Protein AF-A0A7S2REN9-F1 (afdb_monomer_lite)

Foldseek 3Di:
DDQLVVVVCCLVPPQQLLAAPVQSVVLSVLLSVCCVPPLVVLVVCCVPPFDFPDDDDSNQLSVQLSVQLSVVCVPDPLSVVRSVVNVCVVPPPDDDDDDDDDDDDDDPDDPDPPSVVVNVVSLVSNLVSSCCSRVVRTDPVCVVVSVVSSVVSND

Organism: NCBI:txid96639

Sequence (155 aa):
LGWIPYIETWSASVMKPLLPASIGEKVLARVMTLVNKVLTSGIAFLRQECEEPIPTCDIQIASSFCSIFQALFTSSPYLSSIRKKVVSDASGSSNGGTEQNDKNSEPLVDDGIDEERVLALADKLFVFSCIWSIGAGIDASYREAFDEWARREFD

Structure (mmCIF, N/CA/C/O backbone):
data_AF-A0A7S2REN9-F1
#
_entry.id   AF-A0A7S2REN9-F1
#
loop_
_atom_site.group_PDB
_atom_site.id
_atom_site.type_symbol
_atom_site.label_atom_id
_atom_site.label_alt_id
_atom_site.label_comp_id
_atom_site.label_asym_id
_atom_site.label_entity_id
_atom_site.label_seq_id
_atom_site.pdbx_PDB_ins_code
_atom_site.Cartn_x
_atom_site.Cartn_y
_atom_site.Cartn_z
_atom_site.occupancy
_atom_site.B_iso_or_equiv
_atom_site.auth_seq_id
_atom_site.auth_comp_id
_atom_site.auth_asym_id
_atom_site.auth_atom_id
_atom_site.pdbx_PDB_model_num
ATOM 1 N N . LEU A 1 1 ? 6.380 15.905 11.154 1.00 62.22 1 LEU A N 1
ATOM 2 C CA . LEU A 1 1 ? 6.664 15.474 9.766 1.00 62.22 1 LEU A CA 1
ATOM 3 C C . LEU A 1 1 ? 5.439 14.736 9.239 1.00 62.22 1 LEU A C 1
ATOM 5 O O . LEU A 1 1 ? 4.816 14.039 10.029 1.00 62.22 1 LEU A O 1
ATOM 9 N N . GLY A 1 2 ? 5.071 14.924 7.969 1.00 88.19 2 GLY A N 1
ATOM 10 C CA . GLY A 1 2 ? 3.939 14.219 7.353 1.00 88.19 2 GLY A CA 1
ATOM 11 C C . GLY A 1 2 ? 4.317 12.811 6.889 1.00 88.19 2 GLY A C 1
ATOM 12 O O . GLY A 1 2 ? 5.481 12.555 6.581 1.00 88.19 2 GLY A O 1
ATOM 13 N N . TRP A 1 3 ? 3.339 11.910 6.821 1.00 95.50 3 TRP A N 1
ATOM 14 C CA . TRP A 1 3 ? 3.543 10.524 6.391 1.00 95.50 3 TRP A CA 1
ATOM 15 C C . TRP A 1 3 ? 3.625 10.365 4.863 1.00 95.50 3 TRP A C 1
ATOM 17 O O . TRP A 1 3 ? 4.333 9.481 4.390 1.00 95.50 3 TRP A O 1
ATOM 27 N N . ILE A 1 4 ? 3.009 11.261 4.082 1.00 95.38 4 ILE A N 1
ATOM 28 C CA . ILE A 1 4 ? 3.128 11.250 2.612 1.00 95.38 4 ILE A CA 1
ATOM 29 C C . ILE A 1 4 ? 4.580 11.481 2.145 1.00 95.38 4 ILE A C 1
ATOM 31 O O . ILE A 1 4 ? 5.085 10.620 1.426 1.00 95.38 4 ILE A O 1
ATOM 35 N N . PRO A 1 5 ? 5.312 12.523 2.602 1.00 96.56 5 PRO A N 1
ATOM 36 C CA . PRO A 1 5 ? 6.722 12.709 2.231 1.00 96.56 5 PRO A CA 1
ATOM 37 C C . PRO A 1 5 ? 7.627 11.514 2.562 1.00 96.56 5 PRO A C 1
ATOM 39 O O . PRO A 1 5 ? 8.620 11.255 1.876 1.00 96.56 5 PRO A O 1
ATOM 42 N N . TYR A 1 6 ? 7.288 10.762 3.614 1.00 96.88 6 TYR A N 1
ATOM 43 C CA . TYR A 1 6 ? 7.981 9.522 3.949 1.00 96.88 6 TYR A CA 1
ATOM 44 C C . TYR A 1 6 ? 7.759 8.445 2.877 1.00 96.88 6 TYR A C 1
ATOM 46 O O . TYR A 1 6 ? 8.731 7.856 2.403 1.00 96.88 6 TYR A O 1
ATOM 54 N N . ILE A 1 7 ? 6.513 8.228 2.442 1.00 97.94 7 ILE A N 1
ATOM 55 C CA . ILE A 1 7 ? 6.197 7.264 1.377 1.00 97.94 7 ILE A CA 1
ATOM 56 C C . ILE A 1 7 ? 6.804 7.704 0.039 1.00 97.94 7 ILE A C 1
ATOM 58 O O . ILE A 1 7 ? 7.337 6.866 -0.682 1.00 97.94 7 ILE A O 1
ATOM 62 N N . GLU A 1 8 ? 6.795 8.998 -0.285 1.00 96.81 8 GLU A N 1
ATOM 63 C CA . GLU A 1 8 ? 7.450 9.525 -1.492 1.00 96.81 8 GLU A CA 1
ATOM 64 C C . GLU A 1 8 ? 8.947 9.201 -1.501 1.00 96.81 8 GLU A C 1
ATOM 66 O O . GLU A 1 8 ? 9.482 8.690 -2.488 1.00 96.81 8 GLU A O 1
ATOM 71 N N . THR A 1 9 ? 9.613 9.425 -0.365 1.00 97.19 9 THR A N 1
ATOM 72 C CA . THR A 1 9 ? 11.030 9.096 -0.198 1.00 97.19 9 THR A CA 1
ATOM 73 C C . THR A 1 9 ? 11.262 7.591 -0.322 1.00 97.19 9 THR A C 1
ATOM 75 O O . THR A 1 9 ? 12.169 7.172 -1.040 1.00 97.19 9 THR A O 1
ATOM 78 N N . TRP A 1 10 ? 10.442 6.761 0.327 1.00 97.75 10 TRP A N 1
ATOM 79 C CA . TRP A 1 10 ? 10.513 5.299 0.223 1.00 97.75 10 TRP A CA 1
ATOM 80 C C . TRP A 1 10 ? 10.302 4.811 -1.219 1.00 97.75 10 TRP A C 1
ATOM 82 O O . TRP A 1 10 ? 11.083 4.009 -1.729 1.00 97.75 10 TRP A O 1
ATOM 92 N N . SER A 1 11 ? 9.309 5.351 -1.920 1.00 96.94 11 SER A N 1
ATOM 93 C CA . SER A 1 11 ? 9.016 5.030 -3.316 1.00 96.94 11 SER A CA 1
ATOM 94 C C . SER A 1 11 ? 10.221 5.328 -4.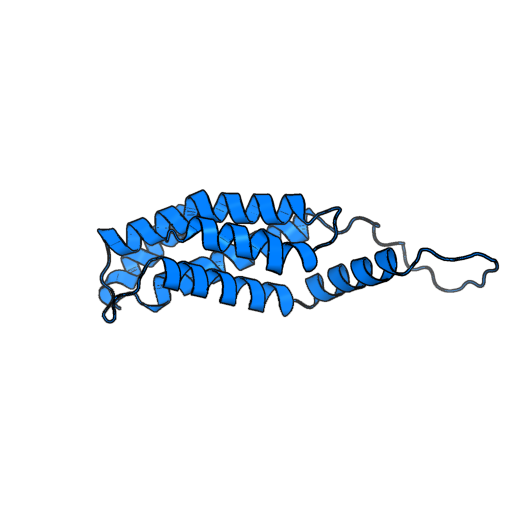217 1.00 96.94 11 SER A C 1
ATOM 96 O O . SER A 1 11 ? 10.672 4.467 -4.978 1.00 96.94 11 SER A O 1
ATOM 98 N N . ALA A 1 12 ? 10.817 6.515 -4.064 1.00 95.38 12 ALA A N 1
ATOM 99 C CA . ALA A 1 12 ? 11.947 6.957 -4.874 1.00 95.38 12 ALA A CA 1
ATOM 100 C C . ALA A 1 12 ? 13.271 6.246 -4.542 1.00 95.38 12 ALA A C 1
ATOM 102 O O . ALA A 1 12 ? 14.051 5.966 -5.452 1.00 95.38 12 ALA A O 1
ATOM 103 N N . SER A 1 13 ? 13.544 5.974 -3.263 1.00 95.44 13 SER A N 1
ATOM 104 C CA . SER A 1 13 ? 14.846 5.463 -2.801 1.00 95.44 13 SER A CA 1
ATOM 105 C C . SER A 1 13 ? 14.896 3.949 -2.607 1.00 95.44 13 SER A C 1
ATOM 107 O O . SER A 1 13 ? 15.970 3.364 -2.725 1.00 95.44 13 SER A O 1
ATOM 109 N N . VAL A 1 14 ? 13.757 3.306 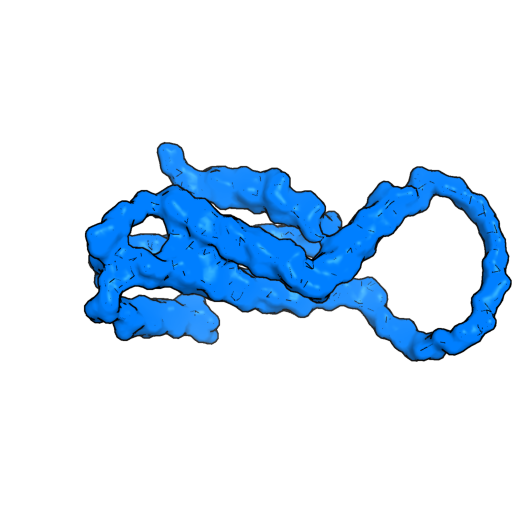-2.338 1.00 95.12 14 VAL A N 1
ATOM 110 C CA . VAL A 1 14 ? 13.683 1.873 -2.026 1.00 95.12 14 VAL A CA 1
ATOM 111 C C . VAL A 1 14 ? 12.997 1.097 -3.135 1.00 95.12 14 VAL A C 1
ATOM 113 O O . VAL A 1 14 ? 13.539 0.097 -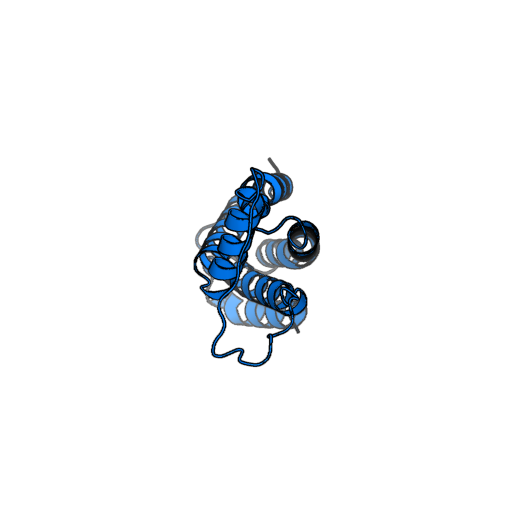3.593 1.00 95.12 14 VAL A O 1
ATOM 116 N N . MET A 1 15 ? 11.833 1.549 -3.602 1.00 94.38 15 MET A N 1
ATOM 117 C CA . MET A 1 15 ? 11.061 0.788 -4.589 1.00 94.38 15 MET A CA 1
ATOM 118 C C . MET A 1 15 ? 11.556 0.989 -6.021 1.00 94.38 15 MET A C 1
ATOM 120 O O . MET A 1 15 ? 11.676 0.013 -6.762 1.00 94.38 15 MET A O 1
ATOM 124 N N . LYS A 1 16 ? 11.894 2.224 -6.415 1.00 92.38 16 LYS A N 1
ATOM 125 C CA . LYS A 1 16 ? 12.394 2.533 -7.767 1.00 92.38 16 LYS A CA 1
ATOM 126 C C . LYS A 1 16 ? 13.597 1.676 -8.190 1.00 92.38 16 LYS A C 1
ATOM 128 O O . LYS A 1 16 ? 13.557 1.164 -9.305 1.00 92.38 16 LYS A O 1
ATOM 133 N N . PRO A 1 17 ? 14.618 1.431 -7.343 1.00 90.56 17 PRO A N 1
ATOM 134 C CA . PRO A 1 17 ? 15.734 0.551 -7.703 1.00 90.56 17 PRO A CA 1
ATOM 135 C C . PRO A 1 17 ? 15.366 -0.934 -7.869 1.00 90.56 17 PRO A C 1
ATOM 137 O O . PRO A 1 17 ? 16.150 -1.696 -8.428 1.00 90.56 17 PRO A O 1
ATOM 140 N N . LEU A 1 18 ? 14.204 -1.377 -7.372 1.00 88.06 18 LEU A N 1
ATOM 141 C CA . LEU A 1 18 ? 13.765 -2.777 -7.456 1.00 88.06 18 LEU A CA 1
ATOM 142 C C . LEU A 1 18 ? 13.033 -3.104 -8.764 1.00 88.06 18 LEU A C 1
ATOM 144 O O . LEU A 1 18 ? 12.723 -4.276 -9.000 1.00 88.06 18 LEU A O 1
ATOM 148 N N . LEU A 1 19 ? 12.737 -2.088 -9.577 1.00 86.19 19 LEU A N 1
ATOM 149 C CA . LEU A 1 19 ? 11.904 -2.168 -10.771 1.00 86.19 19 LEU A CA 1
ATOM 150 C C . LEU A 1 19 ? 12.719 -1.859 -12.044 1.00 86.19 19 LEU A C 1
ATOM 152 O O . LEU A 1 19 ? 13.580 -0.979 -12.018 1.00 86.19 19 LEU A O 1
ATOM 156 N N . PRO A 1 20 ? 12.430 -2.524 -13.180 1.00 84.31 20 PRO A N 1
ATOM 157 C CA . PRO A 1 20 ? 12.962 -2.119 -14.481 1.00 84.31 20 PRO A CA 1
ATOM 158 C C . PRO A 1 20 ? 12.564 -0.683 -14.829 1.00 84.31 20 PRO A C 1
ATOM 160 O O . PRO A 1 20 ? 11.433 -0.279 -14.559 1.00 84.31 20 PRO A O 1
ATOM 163 N N . ALA A 1 21 ? 13.440 0.064 -15.507 1.00 83.94 21 ALA A N 1
ATOM 164 C CA . ALA A 1 21 ? 13.154 1.444 -15.914 1.00 83.94 21 ALA A CA 1
ATOM 165 C C . ALA A 1 21 ? 11.901 1.562 -16.806 1.00 83.94 21 ALA A C 1
ATOM 167 O O . ALA A 1 21 ? 11.164 2.535 -16.688 1.00 83.94 21 ALA A O 1
ATOM 168 N N . SER A 1 22 ? 11.631 0.553 -17.641 1.00 81.56 22 SER A N 1
ATOM 169 C CA . SER A 1 22 ? 10.486 0.518 -18.563 1.00 81.56 22 SER A CA 1
ATOM 170 C C . SER A 1 22 ? 9.121 0.489 -17.869 1.00 81.56 22 SER A C 1
ATOM 172 O O . SER A 1 22 ? 8.151 1.008 -18.413 1.00 81.56 22 SER A O 1
ATOM 174 N N . ILE A 1 23 ? 9.041 -0.102 -16.674 1.00 86.69 23 ILE A N 1
ATOM 175 C CA . ILE A 1 23 ? 7.776 -0.328 -15.958 1.00 86.69 23 ILE A CA 1
ATOM 176 C C . ILE A 1 23 ? 7.713 0.369 -14.597 1.00 86.69 23 ILE A C 1
ATOM 178 O O . ILE A 1 23 ? 6.629 0.624 -14.070 1.00 86.69 23 ILE A O 1
ATOM 182 N N . GLY A 1 24 ? 8.869 0.695 -14.017 1.00 89.38 24 GLY A N 1
ATOM 183 C CA . GLY A 1 24 ? 8.971 1.196 -12.654 1.00 89.38 24 GLY A CA 1
ATOM 184 C C . GLY A 1 24 ? 8.163 2.465 -12.434 1.00 89.38 24 GLY A C 1
ATOM 185 O O . GLY A 1 24 ? 7.435 2.555 -11.454 1.00 89.38 24 GLY A O 1
ATOM 186 N N . GLU A 1 25 ? 8.205 3.407 -13.376 1.00 90.94 25 GLU A N 1
ATOM 187 C CA . GLU A 1 25 ? 7.439 4.650 -13.270 1.00 90.94 25 GLU A CA 1
ATOM 188 C C . GLU A 1 25 ? 5.926 4.401 -13.194 1.00 90.94 25 GLU A C 1
ATOM 190 O O . GLU A 1 25 ? 5.256 4.963 -12.329 1.00 90.94 25 GLU A O 1
ATOM 195 N N . LYS A 1 26 ? 5.396 3.488 -14.017 1.00 92.81 26 LYS A N 1
ATOM 196 C CA . LYS A 1 26 ? 3.967 3.146 -14.027 1.00 92.81 26 LYS A CA 1
ATOM 197 C C . LYS A 1 26 ? 3.531 2.462 -12.733 1.00 92.81 26 LYS A C 1
ATOM 199 O O . LYS A 1 26 ? 2.499 2.820 -12.170 1.00 92.81 26 LYS A O 1
ATOM 204 N N . VAL A 1 27 ? 4.328 1.515 -12.233 1.00 93.56 27 VAL A N 1
ATOM 205 C CA . VAL A 1 27 ? 4.042 0.810 -10.970 1.00 93.56 27 VAL A CA 1
ATOM 206 C C . VAL A 1 27 ? 4.072 1.777 -9.793 1.00 93.56 27 VAL A C 1
ATOM 208 O O . VAL A 1 27 ? 3.154 1.773 -8.977 1.00 93.56 27 VAL A O 1
ATOM 211 N N . LEU A 1 28 ? 5.087 2.640 -9.707 1.00 95.31 28 LEU A N 1
ATOM 212 C CA . LEU A 1 28 ? 5.186 3.613 -8.620 1.00 95.31 28 LEU A CA 1
ATOM 213 C C . LEU A 1 28 ? 4.072 4.660 -8.689 1.00 95.31 28 LEU A C 1
ATOM 215 O O . LEU A 1 28 ? 3.497 4.989 -7.655 1.00 95.31 28 LEU A O 1
ATOM 219 N N . ALA A 1 29 ? 3.715 5.139 -9.884 1.00 96.31 29 ALA A N 1
ATOM 220 C CA . ALA A 1 29 ? 2.578 6.038 -10.066 1.00 96.31 29 ALA A CA 1
ATOM 221 C C . ALA A 1 29 ? 1.255 5.375 -9.645 1.00 96.31 29 ALA A C 1
ATOM 223 O O . ALA A 1 29 ? 0.438 6.001 -8.963 1.00 96.31 29 ALA A O 1
ATOM 224 N N . ARG A 1 30 ? 1.058 4.093 -9.985 1.00 96.69 30 ARG A N 1
ATOM 225 C CA . ARG A 1 30 ? -0.102 3.305 -9.547 1.00 96.69 30 ARG A CA 1
ATOM 226 C C . ARG A 1 30 ? -0.155 3.183 -8.025 1.00 96.69 30 ARG A C 1
ATOM 228 O O . ARG A 1 30 ? -1.178 3.523 -7.436 1.00 96.69 30 ARG A O 1
ATOM 235 N N . VAL A 1 31 ? 0.947 2.785 -7.386 1.00 97.19 31 VAL A N 1
ATOM 236 C CA . VAL A 1 31 ? 1.035 2.679 -5.921 1.00 97.19 31 VAL A CA 1
ATOM 237 C C . VAL A 1 31 ? 0.773 4.034 -5.264 1.00 97.19 31 VAL A C 1
ATOM 239 O O . VAL A 1 31 ? -0.050 4.111 -4.360 1.00 97.19 31 VAL A O 1
ATOM 242 N N . MET A 1 32 ? 1.381 5.122 -5.746 1.00 97.75 32 MET A N 1
ATOM 243 C CA . MET A 1 32 ? 1.153 6.460 -5.188 1.00 97.75 32 MET A CA 1
ATOM 244 C C . MET A 1 32 ? -0.287 6.951 -5.377 1.00 97.75 32 MET A C 1
ATOM 246 O O . MET A 1 32 ? -0.815 7.639 -4.505 1.00 97.75 32 MET A O 1
ATOM 250 N N . THR A 1 33 ? -0.955 6.579 -6.471 1.00 97.75 33 THR A N 1
ATOM 251 C CA . THR A 1 33 ? -2.382 6.878 -6.674 1.00 97.75 33 THR A CA 1
ATOM 252 C C . THR A 1 33 ? -3.235 6.184 -5.612 1.00 97.75 33 THR A C 1
ATOM 254 O O . THR A 1 33 ? -4.096 6.813 -4.996 1.00 97.75 33 THR A O 1
ATOM 257 N N . LEU A 1 34 ? -2.960 4.903 -5.347 1.00 97.81 34 LEU A N 1
ATOM 258 C CA . LEU A 1 34 ? -3.659 4.130 -4.321 1.00 97.81 34 LEU A CA 1
ATOM 259 C C . LEU A 1 34 ? -3.336 4.617 -2.902 1.00 97.81 34 LEU A C 1
ATOM 261 O O . LEU A 1 34 ? -4.233 4.668 -2.068 1.00 97.81 34 LEU A O 1
ATOM 265 N N . VAL A 1 35 ? -2.100 5.046 -2.633 1.00 97.88 35 VAL A N 1
ATOM 266 C CA . VAL A 1 35 ? -1.719 5.679 -1.360 1.00 97.88 35 VAL A CA 1
ATOM 267 C C . VAL A 1 35 ? -2.552 6.938 -1.117 1.00 97.88 35 VAL A C 1
ATOM 269 O O . VAL A 1 35 ? -3.206 7.055 -0.084 1.00 97.88 35 VAL A O 1
ATOM 272 N N . ASN A 1 36 ? -2.571 7.861 -2.083 1.00 96.75 36 ASN A N 1
ATOM 273 C CA . ASN A 1 36 ? -3.277 9.132 -1.930 1.00 96.75 36 ASN A CA 1
ATOM 274 C C . ASN A 1 36 ? -4.788 8.950 -1.765 1.00 96.75 36 ASN A C 1
ATOM 276 O O . ASN A 1 36 ? -5.405 9.704 -1.016 1.00 96.75 36 ASN A O 1
ATOM 280 N N . LYS A 1 37 ? -5.374 7.956 -2.443 1.00 96.19 37 LYS A N 1
ATOM 281 C CA . LYS A 1 37 ? -6.804 7.658 -2.356 1.00 96.19 37 LYS A CA 1
ATOM 282 C C . LYS A 1 37 ? -7.127 6.798 -1.131 1.00 96.19 37 LYS A C 1
ATOM 284 O O . LYS A 1 37 ? -7.772 7.257 -0.195 1.00 96.19 37 LYS A O 1
ATOM 289 N N . VAL A 1 38 ? -6.679 5.547 -1.147 1.00 97.31 38 VAL A N 1
ATOM 290 C CA . VAL A 1 38 ? -7.177 4.495 -0.259 1.00 97.31 38 VAL A CA 1
ATOM 291 C C . VAL A 1 38 ? -6.457 4.489 1.081 1.00 97.31 38 VAL A C 1
ATOM 293 O O . VAL A 1 38 ? -7.118 4.401 2.109 1.00 97.31 38 VAL A O 1
ATOM 296 N N . LEU A 1 39 ? -5.126 4.633 1.108 1.00 97.25 39 LEU A N 1
ATOM 297 C CA . LEU A 1 39 ? -4.403 4.670 2.387 1.00 97.25 39 LEU A CA 1
ATOM 298 C C . LEU A 1 39 ? -4.787 5.922 3.192 1.00 97.25 39 LEU A C 1
ATOM 300 O O . LEU A 1 39 ? -5.020 5.824 4.392 1.00 97.25 39 LEU A O 1
ATOM 304 N N . THR A 1 40 ? -4.952 7.074 2.529 1.00 97.00 40 THR A N 1
ATOM 305 C CA . THR A 1 40 ? -5.506 8.284 3.163 1.00 97.00 40 THR A CA 1
ATOM 306 C C . THR A 1 40 ? -6.926 8.058 3.688 1.00 97.00 40 THR A C 1
ATOM 308 O O . THR A 1 40 ? -7.190 8.390 4.843 1.00 97.00 40 THR A O 1
ATOM 311 N N . SER A 1 41 ? -7.828 7.485 2.873 1.00 97.38 41 SER A N 1
ATOM 312 C CA . SER A 1 41 ? -9.209 7.164 3.286 1.00 97.38 41 SER A CA 1
ATOM 313 C C . SER A 1 41 ? -9.221 6.242 4.507 1.00 97.38 41 SER A C 1
ATOM 315 O O . SER A 1 41 ? -9.940 6.487 5.470 1.00 97.38 41 SER A O 1
ATOM 317 N N . GLY A 1 42 ? -8.360 5.228 4.517 1.00 97.31 42 GLY A N 1
ATOM 318 C CA . GLY A 1 42 ? -8.302 4.246 5.591 1.00 97.31 42 GLY A CA 1
ATOM 319 C C . GLY A 1 42 ? -7.699 4.770 6.887 1.00 97.31 42 GLY A C 1
ATOM 320 O O . GLY A 1 42 ? -8.205 4.457 7.961 1.00 97.31 42 GLY A O 1
ATOM 321 N N . ILE A 1 43 ? -6.678 5.629 6.808 1.00 96.88 43 ILE A N 1
ATOM 322 C CA . ILE A 1 43 ? -6.187 6.358 7.984 1.00 96.88 43 ILE A CA 1
ATOM 323 C C . ILE A 1 43 ? -7.288 7.288 8.512 1.00 96.88 43 ILE A C 1
ATOM 325 O O . ILE A 1 43 ? -7.509 7.334 9.717 1.00 96.88 43 ILE A O 1
ATOM 329 N N . ALA A 1 44 ? -8.017 7.995 7.643 1.00 97.25 44 ALA A N 1
ATOM 330 C CA . ALA A 1 44 ? -9.124 8.847 8.078 1.00 97.25 44 ALA A CA 1
ATOM 331 C C . ALA A 1 44 ? -10.233 8.038 8.772 1.00 97.25 44 ALA A C 1
ATOM 333 O O . ALA A 1 44 ? -10.657 8.419 9.860 1.00 97.25 44 ALA A O 1
ATOM 334 N N . PHE A 1 45 ? -10.633 6.899 8.196 1.00 97.69 45 PHE A N 1
ATOM 335 C CA . PHE A 1 45 ? -11.587 5.963 8.793 1.00 97.69 45 PHE A CA 1
ATOM 336 C C . PHE A 1 45 ? -11.127 5.496 10.177 1.00 97.69 45 PHE A C 1
ATOM 338 O O . PHE A 1 45 ? -11.866 5.641 11.144 1.00 97.69 45 PHE A O 1
ATOM 345 N N . LEU A 1 46 ? -9.877 5.035 10.302 1.00 96.88 46 LEU A N 1
ATOM 346 C CA . LEU A 1 46 ? -9.313 4.600 11.581 1.00 96.88 46 LEU A CA 1
ATOM 347 C C . LEU A 1 46 ? -9.405 5.684 12.664 1.00 96.88 46 LEU A C 1
ATOM 349 O O . LEU A 1 46 ? -9.660 5.379 13.822 1.00 96.88 46 LEU A O 1
ATOM 353 N N . ARG A 1 47 ? -9.164 6.948 12.302 1.00 96.25 47 ARG A N 1
ATOM 354 C CA . ARG A 1 47 ? -9.141 8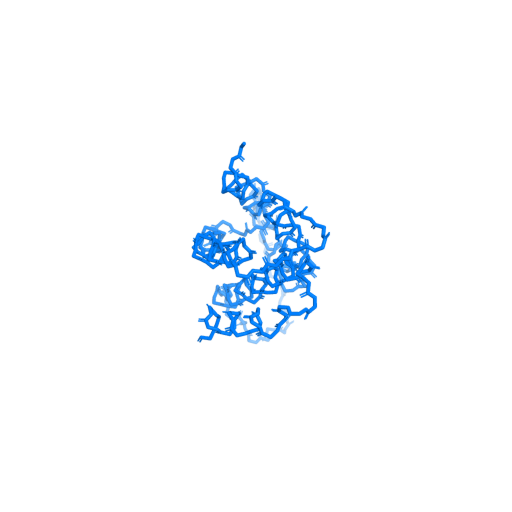.072 13.253 1.00 96.25 47 ARG A CA 1
ATOM 355 C C . ARG A 1 47 ? -10.529 8.592 13.618 1.00 96.25 47 ARG A C 1
ATOM 357 O O . ARG A 1 47 ? -10.656 9.237 14.654 1.00 96.25 47 ARG A O 1
ATOM 364 N N . GLN A 1 48 ? -11.519 8.395 12.752 1.00 96.50 48 GLN A N 1
ATOM 365 C CA . GLN A 1 48 ? -12.862 8.963 12.904 1.00 96.50 48 GLN A CA 1
ATOM 366 C C . GLN A 1 48 ? -13.880 7.942 13.415 1.00 96.50 48 GLN A C 1
ATOM 368 O O . GLN A 1 48 ? -14.762 8.308 14.182 1.00 96.50 48 GLN A O 1
ATOM 373 N N . GLU A 1 49 ? -13.737 6.679 13.014 1.00 95.75 49 GLU A N 1
ATOM 374 C CA . GLU A 1 49 ? -14.769 5.647 13.163 1.00 95.75 49 GLU A CA 1
ATOM 375 C C . GLU A 1 49 ? -14.305 4.443 13.998 1.00 95.75 49 GLU A C 1
ATOM 377 O O . GLU A 1 49 ? -15.078 3.512 14.209 1.00 95.75 49 GLU A O 1
ATOM 382 N N . CYS A 1 50 ? -13.043 4.408 14.437 1.00 95.75 50 CYS A N 1
ATOM 383 C CA . CYS A 1 50 ? -12.458 3.279 15.164 1.00 95.75 50 CYS A CA 1
ATOM 384 C C . CYS A 1 50 ? -11.677 3.727 16.401 1.00 95.75 50 CYS A C 1
ATOM 386 O O . CYS A 1 50 ? -11.284 4.885 16.538 1.00 95.75 50 CYS A O 1
ATOM 388 N N . GLU A 1 51 ? -11.377 2.759 17.269 1.00 94.19 51 GLU A N 1
ATOM 389 C CA . GLU A 1 51 ? -10.424 2.917 18.364 1.00 94.19 51 GLU A CA 1
ATOM 390 C C . GLU A 1 51 ? -9.307 1.873 18.271 1.00 94.19 51 GLU A C 1
ATOM 392 O O . GLU A 1 51 ? -9.521 0.711 17.912 1.00 94.19 51 GLU A O 1
ATOM 397 N N . GLU A 1 52 ? -8.097 2.302 18.623 1.00 94.56 52 GLU A N 1
ATOM 398 C CA . GLU A 1 52 ? -6.938 1.430 18.784 1.00 94.56 52 GLU A CA 1
ATOM 399 C C . GLU A 1 52 ? -6.666 1.250 20.285 1.00 94.56 52 GLU A C 1
ATOM 401 O O . GLU A 1 52 ? -6.422 2.247 20.973 1.00 94.56 52 GLU A O 1
ATOM 406 N N . PRO A 1 53 ? -6.621 0.011 20.817 1.00 94.19 53 PRO A N 1
ATOM 407 C CA . PRO A 1 53 ? -6.251 -0.223 22.215 1.00 94.19 53 PRO A CA 1
ATOM 408 C C . PRO A 1 53 ? -4.856 0.319 22.551 1.00 94.19 53 PRO A C 1
ATOM 410 O O . PRO A 1 53 ? -4.574 0.693 23.689 1.00 94.19 53 PRO A O 1
ATOM 413 N N . ILE A 1 54 ? -3.978 0.356 21.545 1.00 92.94 54 ILE A N 1
ATOM 414 C CA . ILE A 1 54 ? -2.663 0.988 21.596 1.00 92.94 54 ILE A CA 1
ATOM 415 C C . ILE A 1 54 ? -2.611 2.002 20.448 1.00 92.94 54 ILE A C 1
ATOM 417 O O . ILE A 1 54 ? -2.448 1.586 19.301 1.00 92.94 54 ILE A O 1
ATOM 421 N N . PRO A 1 55 ? -2.737 3.311 20.731 1.00 92.12 55 PRO A N 1
ATOM 422 C CA . PRO A 1 55 ? -2.775 4.332 19.693 1.00 92.12 55 PRO A CA 1
ATOM 423 C C . PRO A 1 55 ? -1.522 4.322 18.823 1.00 92.12 55 PRO A C 1
ATOM 425 O O . PRO A 1 55 ? -0.397 4.319 19.337 1.00 92.12 55 PRO A O 1
ATOM 428 N N . THR A 1 56 ? -1.717 4.384 17.508 1.00 93.81 56 THR A N 1
ATOM 429 C CA . THR A 1 56 ? -0.634 4.607 16.554 1.00 93.81 56 THR A CA 1
ATOM 430 C C . THR A 1 56 ? -0.707 6.015 15.976 1.00 93.81 56 THR A C 1
ATOM 432 O O . THR A 1 56 ? -1.760 6.639 15.881 1.00 93.81 56 THR A O 1
ATOM 435 N N . CYS A 1 57 ? 0.438 6.539 15.560 1.00 94.31 57 CYS A N 1
ATOM 436 C CA . CYS A 1 57 ? 0.528 7.731 14.729 1.00 94.31 57 CYS A CA 1
ATOM 437 C C . CYS A 1 57 ? 0.489 7.334 13.247 1.00 94.31 57 CYS A C 1
ATOM 439 O O . CYS A 1 57 ? 1.001 6.284 12.863 1.00 94.31 57 CYS A O 1
ATOM 441 N N . ASP A 1 58 ? 0.008 8.221 12.377 1.00 96.62 58 ASP A N 1
ATOM 442 C CA . ASP A 1 58 ? -0.131 7.944 10.933 1.00 96.62 58 ASP A CA 1
ATOM 443 C C . ASP A 1 58 ? 1.192 7.547 10.259 1.00 96.62 58 ASP A C 1
ATOM 445 O O . ASP A 1 58 ? 1.228 6.711 9.360 1.00 96.62 58 ASP A O 1
ATOM 449 N N . ILE A 1 59 ? 2.313 8.098 10.734 1.00 96.75 59 ILE A N 1
ATOM 450 C CA . ILE A 1 59 ? 3.648 7.725 10.252 1.00 96.75 59 ILE A CA 1
ATOM 451 C C . ILE A 1 59 ? 4.006 6.266 10.578 1.00 96.75 59 ILE A C 1
ATOM 453 O O . ILE A 1 59 ? 4.733 5.632 9.817 1.00 96.75 59 ILE A O 1
ATOM 457 N N . GLN A 1 60 ? 3.500 5.712 11.684 1.00 96.00 60 GLN A N 1
ATOM 458 C CA . GLN A 1 60 ? 3.715 4.310 12.049 1.00 96.00 60 GLN A CA 1
ATOM 459 C C . GLN A 1 60 ? 2.902 3.387 11.136 1.00 96.00 60 GLN A C 1
ATOM 461 O O . GLN A 1 60 ? 3.437 2.376 10.686 1.00 96.00 60 GLN A O 1
ATOM 466 N N . ILE A 1 61 ? 1.672 3.776 10.780 1.00 97.00 61 ILE A N 1
ATOM 467 C CA . ILE A 1 61 ? 0.848 3.065 9.789 1.00 97.00 61 ILE A CA 1
ATOM 468 C C . ILE A 1 61 ? 1.530 3.087 8.422 1.00 97.00 61 ILE A C 1
ATOM 470 O O . ILE A 1 61 ? 1.724 2.036 7.817 1.00 97.00 61 ILE A O 1
ATOM 474 N N . ALA A 1 62 ? 1.980 4.259 7.964 1.00 97.81 62 ALA A N 1
ATOM 475 C CA . ALA A 1 62 ? 2.698 4.394 6.699 1.00 97.81 62 ALA A CA 1
ATOM 476 C C . ALA A 1 62 ? 3.995 3.567 6.670 1.00 97.81 62 ALA A C 1
ATOM 478 O O . ALA A 1 62 ? 4.292 2.909 5.676 1.00 97.81 62 ALA A O 1
ATOM 479 N N . SER A 1 63 ? 4.754 3.552 7.769 1.00 97.69 63 SER A N 1
ATOM 480 C CA . SER A 1 63 ? 5.957 2.721 7.909 1.00 97.69 63 SER A CA 1
ATOM 481 C C . SER A 1 63 ? 5.639 1.222 7.854 1.00 97.69 63 SER A C 1
ATOM 483 O O . SER A 1 63 ? 6.317 0.466 7.151 1.00 97.69 63 SER A O 1
ATOM 485 N N . SER A 1 64 ? 4.575 0.792 8.543 1.00 98.06 64 SER A N 1
ATOM 486 C CA . SER A 1 64 ? 4.081 -0.589 8.507 1.00 98.06 64 SER A CA 1
ATOM 487 C C . SER A 1 64 ? 3.668 -0.989 7.088 1.00 98.06 64 SER A C 1
ATOM 489 O O . SER A 1 64 ? 4.155 -1.991 6.563 1.00 98.06 64 SER A O 1
ATOM 491 N N . PHE A 1 65 ? 2.876 -0.146 6.417 1.00 98.56 65 PHE A N 1
ATOM 492 C CA . PHE A 1 65 ? 2.481 -0.317 5.019 1.00 98.56 65 PHE A CA 1
ATOM 493 C C . PHE A 1 65 ? 3.698 -0.496 4.100 1.00 98.56 65 PHE A C 1
ATOM 495 O O . PHE A 1 65 ? 3.782 -1.497 3.389 1.00 98.56 65 PHE A O 1
ATOM 502 N N . CYS A 1 66 ? 4.668 0.427 4.148 1.00 98.50 66 CYS A N 1
ATOM 503 C CA . CYS A 1 66 ? 5.879 0.363 3.327 1.00 98.50 66 CYS A CA 1
ATOM 504 C C . CYS A 1 66 ? 6.669 -0.927 3.575 1.00 98.50 66 CYS A C 1
ATOM 506 O O . CYS A 1 66 ? 7.137 -1.560 2.628 1.00 98.50 66 CYS A O 1
ATOM 508 N N . SER A 1 67 ? 6.789 -1.335 4.841 1.00 98.19 67 SER A N 1
ATOM 509 C CA . SER A 1 67 ? 7.526 -2.537 5.239 1.00 98.19 67 SER A CA 1
ATOM 510 C C . SER A 1 67 ? 6.862 -3.811 4.715 1.00 98.19 67 SER A C 1
ATOM 512 O O . SER A 1 67 ? 7.537 -4.654 4.122 1.00 98.19 67 SER A O 1
ATOM 514 N N . ILE A 1 68 ? 5.541 -3.939 4.884 1.00 98.38 68 ILE A N 1
ATOM 515 C CA . ILE A 1 68 ? 4.773 -5.097 4.407 1.00 98.38 68 ILE A CA 1
ATOM 516 C C . ILE A 1 68 ? 4.806 -5.151 2.878 1.00 98.38 68 ILE A C 1
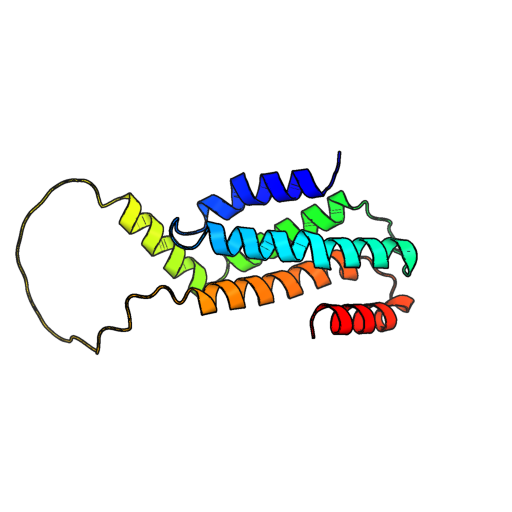ATOM 518 O O . ILE A 1 68 ? 5.137 -6.193 2.308 1.00 98.38 68 ILE A O 1
ATOM 522 N N . PHE A 1 69 ? 4.547 -4.024 2.208 1.00 98.06 69 PHE A N 1
ATOM 523 C CA . PHE A 1 69 ? 4.549 -3.956 0.750 1.00 98.06 69 PHE A CA 1
ATOM 524 C C . PHE A 1 69 ? 5.910 -4.352 0.181 1.00 98.06 69 PHE A C 1
ATOM 526 O O . PHE A 1 69 ? 5.997 -5.219 -0.688 1.00 98.06 69 PHE A O 1
ATOM 533 N N . GLN A 1 70 ? 6.988 -3.758 0.699 1.00 96.50 70 GLN A N 1
ATOM 534 C CA . GLN A 1 70 ? 8.349 -4.059 0.269 1.00 96.50 70 GLN A CA 1
ATOM 535 C C . GLN A 1 70 ? 8.708 -5.528 0.504 1.00 96.50 70 GLN A C 1
ATOM 537 O O . GLN A 1 70 ? 9.295 -6.158 -0.379 1.00 96.50 70 GLN A O 1
ATOM 542 N N . ALA A 1 71 ? 8.364 -6.091 1.665 1.00 96.50 71 ALA A N 1
ATOM 543 C CA . ALA A 1 71 ? 8.627 -7.494 1.965 1.00 96.50 71 ALA A CA 1
ATOM 544 C C . ALA A 1 71 ? 7.940 -8.409 0.940 1.00 96.50 71 ALA A C 1
ATOM 546 O O . ALA A 1 71 ? 8.602 -9.206 0.280 1.00 96.50 71 ALA A O 1
ATOM 547 N N . LEU A 1 72 ? 6.640 -8.227 0.707 1.00 95.19 72 LEU A N 1
ATOM 548 C CA . LEU A 1 72 ? 5.892 -9.049 -0.247 1.00 95.19 72 LEU A CA 1
ATOM 549 C C . LEU A 1 72 ? 6.381 -8.867 -1.687 1.00 95.19 72 LEU A C 1
ATOM 551 O O . LEU A 1 72 ? 6.522 -9.838 -2.434 1.00 95.19 72 LEU A O 1
ATOM 555 N N . PHE A 1 73 ? 6.690 -7.628 -2.069 1.00 92.50 73 PHE A N 1
ATOM 556 C CA . PHE A 1 73 ? 7.219 -7.316 -3.390 1.00 92.50 73 PHE A CA 1
ATOM 557 C C . PHE A 1 73 ? 8.578 -7.991 -3.617 1.00 92.50 73 PHE A C 1
ATOM 559 O O . PHE A 1 73 ? 8.844 -8.544 -4.686 1.00 92.50 73 PHE A O 1
ATOM 566 N N . THR A 1 74 ? 9.450 -7.980 -2.606 1.00 91.25 74 THR A N 1
ATOM 567 C CA . THR A 1 74 ? 10.794 -8.559 -2.711 1.00 91.25 74 THR A CA 1
ATOM 568 C C . THR A 1 74 ? 10.810 -10.080 -2.632 1.00 91.25 74 THR A C 1
ATOM 570 O O . THR A 1 74 ? 11.661 -10.685 -3.286 1.00 91.25 74 THR A O 1
ATOM 573 N N . SER A 1 75 ? 9.868 -10.687 -1.910 1.00 90.19 75 SER A N 1
ATOM 574 C CA . SER A 1 75 ? 9.734 -12.140 -1.775 1.00 90.19 75 SER A CA 1
ATOM 575 C C . SER A 1 75 ? 9.061 -12.825 -2.968 1.00 90.19 75 SER A C 1
ATOM 577 O O . SER A 1 75 ? 9.154 -14.044 -3.085 1.00 90.19 75 SER A O 1
ATOM 579 N N . SER A 1 76 ? 8.395 -12.084 -3.860 1.00 87.69 76 SER A N 1
ATOM 580 C CA . SER A 1 76 ? 7.705 -12.664 -5.018 1.00 87.69 76 SER A CA 1
ATOM 581 C C . SER A 1 76 ? 8.691 -13.305 -6.011 1.00 87.69 76 SER A C 1
ATOM 583 O O . SER A 1 76 ? 9.507 -12.594 -6.612 1.00 87.69 76 SER A O 1
ATOM 585 N N . PRO A 1 77 ? 8.594 -14.627 -6.274 1.00 83.69 77 PRO A N 1
ATOM 586 C CA . PRO A 1 77 ? 9.446 -15.294 -7.258 1.00 83.69 77 PRO A CA 1
ATOM 587 C C . PRO A 1 77 ? 9.280 -14.705 -8.662 1.00 83.69 77 PRO A C 1
ATOM 589 O O . PRO A 1 77 ? 10.265 -14.525 -9.376 1.00 83.69 77 PRO A O 1
ATOM 592 N N . TYR A 1 78 ? 8.053 -14.322 -9.029 1.00 81.94 78 TYR A N 1
ATOM 593 C CA . TYR A 1 78 ? 7.748 -13.685 -10.310 1.00 81.94 78 TYR A CA 1
ATOM 594 C C . TYR A 1 78 ? 8.496 -12.352 -10.480 1.00 81.94 78 TYR A C 1
ATOM 596 O O . TYR A 1 78 ? 9.192 -12.145 -11.475 1.00 81.94 78 TYR A O 1
ATOM 604 N N . LEU A 1 79 ? 8.434 -11.477 -9.469 1.00 80.81 79 LEU A N 1
ATOM 605 C CA . LEU A 1 79 ? 9.132 -10.185 -9.493 1.00 80.81 79 LEU A CA 1
ATOM 606 C C . LEU A 1 79 ? 10.652 -10.346 -9.394 1.00 80.81 79 LEU A C 1
ATOM 608 O O . LEU A 1 79 ? 11.395 -9.529 -9.936 1.00 80.81 79 LEU A O 1
ATOM 612 N N . SER A 1 80 ? 11.133 -11.414 -8.750 1.00 82.62 80 SER A N 1
ATOM 613 C CA . SER A 1 80 ? 12.563 -11.728 -8.699 1.00 82.62 80 SER A CA 1
ATOM 614 C C . SER A 1 80 ? 13.141 -12.018 -10.091 1.00 82.62 80 SER A C 1
ATOM 616 O O . SER A 1 80 ? 14.233 -11.545 -10.408 1.00 82.62 80 SER A O 1
ATOM 618 N N . SER A 1 81 ? 12.393 -12.720 -10.950 1.00 79.88 81 SER A N 1
ATOM 619 C CA . SER A 1 81 ? 12.786 -12.991 -12.338 1.00 79.88 81 SER A CA 1
ATOM 620 C C . SER A 1 81 ? 12.821 -11.714 -13.174 1.00 79.88 81 SER A C 1
ATOM 622 O O . SER A 1 81 ? 13.761 -11.506 -13.938 1.00 79.88 81 SER A O 1
ATOM 624 N N . ILE A 1 82 ? 11.850 -10.818 -12.970 1.00 75.00 82 ILE A N 1
ATOM 625 C CA . ILE A 1 82 ? 11.826 -9.496 -13.610 1.00 75.00 82 ILE A CA 1
ATOM 626 C C . ILE A 1 82 ? 13.039 -8.666 -13.171 1.00 75.00 82 ILE A C 1
ATOM 628 O O . ILE A 1 82 ? 13.729 -8.102 -14.014 1.00 75.00 82 ILE A O 1
ATOM 632 N N . ARG A 1 83 ? 13.369 -8.649 -11.873 1.00 75.31 83 ARG A N 1
ATOM 633 C CA . ARG A 1 83 ? 14.543 -7.931 -11.350 1.00 75.31 83 ARG A CA 1
ATOM 634 C C . ARG A 1 83 ? 15.864 -8.481 -11.895 1.00 75.31 83 ARG A C 1
ATOM 636 O O . ARG A 1 83 ? 16.772 -7.706 -12.168 1.00 75.31 83 ARG A O 1
ATOM 643 N N . LYS A 1 84 ? 15.988 -9.801 -12.078 1.00 76.12 84 LYS A N 1
ATOM 644 C CA . LYS A 1 84 ? 17.188 -10.411 -12.680 1.00 76.12 84 LYS A CA 1
ATOM 645 C C . LYS A 1 84 ? 17.410 -9.949 -14.123 1.00 76.12 84 LYS A C 1
ATOM 647 O O . LYS A 1 84 ? 18.555 -9.670 -14.461 1.00 76.12 84 LYS A O 1
ATOM 652 N N . LYS A 1 85 ? 16.341 -9.793 -14.921 1.00 68.69 85 LYS A N 1
ATOM 653 C CA . LYS A 1 85 ? 16.432 -9.207 -16.274 1.00 68.69 85 LYS A CA 1
ATOM 654 C C . LYS A 1 85 ? 16.993 -7.774 -16.242 1.00 68.69 85 LYS A C 1
ATOM 656 O O . LYS A 1 85 ? 17.867 -7.439 -17.027 1.00 68.69 85 LYS A O 1
ATOM 661 N N . VAL A 1 86 ? 16.606 -6.959 -15.254 1.00 66.25 86 VAL A N 1
ATOM 662 C CA . VAL A 1 86 ? 17.175 -5.601 -15.070 1.00 66.25 86 VAL A CA 1
ATOM 663 C C . VAL A 1 86 ? 18.691 -5.631 -14.866 1.00 66.25 86 VAL A C 1
ATOM 665 O O . VAL A 1 86 ? 19.413 -4.810 -15.424 1.00 66.25 86 VAL A O 1
ATOM 668 N N . VAL A 1 87 ? 19.187 -6.575 -14.061 1.00 67.38 87 VAL A N 1
ATOM 669 C CA . VAL A 1 87 ? 20.623 -6.700 -13.763 1.00 67.38 87 VAL A CA 1
ATOM 670 C C . VAL A 1 87 ? 21.411 -7.180 -14.988 1.00 67.38 87 VAL A C 1
ATOM 672 O O . VAL A 1 87 ? 22.539 -6.729 -15.198 1.00 67.38 87 VAL A O 1
ATOM 675 N N . SER A 1 88 ? 20.835 -8.053 -15.823 1.00 65.62 88 SER A N 1
ATOM 676 C CA . SER A 1 88 ? 21.476 -8.471 -17.077 1.00 65.62 88 SER A CA 1
ATOM 677 C C . SER A 1 88 ? 21.525 -7.338 -18.101 1.00 65.62 88 SER A C 1
ATOM 679 O O . SER A 1 88 ? 22.574 -7.118 -18.701 1.00 65.62 88 SER A O 1
ATOM 681 N N . ASP A 1 89 ? 20.453 -6.556 -18.229 1.00 61.09 89 ASP A N 1
ATOM 682 C CA . ASP A 1 89 ? 20.397 -5.442 -19.184 1.00 61.09 89 ASP A CA 1
ATOM 683 C C . ASP A 1 89 ? 21.343 -4.299 -18.777 1.00 61.09 89 ASP A C 1
ATOM 685 O O . ASP A 1 89 ? 21.971 -3.664 -19.622 1.00 61.09 89 ASP A O 1
ATOM 689 N N . ALA A 1 90 ? 21.516 -4.072 -17.470 1.00 61.47 90 ALA A N 1
ATOM 690 C CA . ALA A 1 90 ? 22.443 -3.072 -16.942 1.00 61.47 90 ALA A CA 1
ATOM 691 C C . ALA A 1 90 ? 23.927 -3.482 -17.047 1.00 61.47 90 ALA A C 1
ATOM 693 O O . ALA A 1 90 ? 24.796 -2.611 -17.062 1.00 61.47 90 ALA A O 1
ATOM 694 N N . SER A 1 91 ? 24.234 -4.783 -17.113 1.00 58.31 91 SER A N 1
ATOM 695 C CA . SER A 1 91 ? 25.614 -5.296 -17.193 1.00 58.31 91 SER A CA 1
ATOM 696 C C . SER A 1 91 ? 26.095 -5.598 -18.625 1.00 58.31 91 SER A C 1
ATOM 698 O O . SER A 1 91 ? 27.285 -5.828 -18.828 1.00 58.31 91 SER A O 1
ATOM 700 N N . GLY A 1 92 ? 25.213 -5.526 -19.629 1.00 51.06 92 GLY A N 1
ATOM 701 C CA . GLY A 1 92 ? 25.478 -5.911 -21.024 1.00 51.06 92 GLY A CA 1
ATOM 702 C C . GLY A 1 92 ? 26.162 -4.883 -21.939 1.00 51.06 92 GLY A C 1
ATOM 703 O O . GLY A 1 92 ? 26.243 -5.120 -23.141 1.00 51.06 92 GLY A O 1
ATOM 704 N N . SER A 1 93 ? 26.679 -3.759 -21.432 1.00 48.66 93 SER A N 1
ATOM 705 C CA . SER A 1 93 ? 27.359 -2.758 -22.275 1.00 48.66 93 SER A CA 1
ATOM 706 C C . SER A 1 93 ? 28.890 -2.858 -22.179 1.00 48.66 93 SER A C 1
ATOM 708 O O . SER A 1 93 ? 29.544 -2.004 -21.588 1.00 48.66 93 SER A O 1
ATOM 710 N N . SER A 1 94 ? 29.475 -3.933 -22.732 1.00 37.66 94 SER A N 1
ATOM 711 C CA . SER A 1 94 ? 30.825 -3.914 -23.341 1.00 37.66 94 SER A CA 1
ATOM 712 C C . SER A 1 94 ? 31.128 -5.167 -24.204 1.00 37.66 94 SER A C 1
ATOM 714 O O . SER A 1 94 ? 31.188 -6.282 -23.706 1.00 37.66 94 SER A O 1
ATOM 716 N N . ASN A 1 95 ? 31.351 -4.910 -25.505 1.00 37.94 95 ASN A N 1
ATOM 717 C CA . ASN A 1 95 ? 32.055 -5.662 -26.572 1.00 37.94 95 ASN A CA 1
ATOM 718 C C . ASN A 1 95 ? 31.676 -7.118 -26.975 1.00 37.94 95 ASN A C 1
ATOM 720 O O . ASN A 1 95 ? 32.185 -8.080 -26.421 1.00 37.94 95 ASN A O 1
ATOM 724 N N . GLY A 1 96 ? 30.930 -7.235 -28.092 1.00 34.31 96 GLY A N 1
ATOM 725 C CA . GLY A 1 96 ? 31.314 -7.868 -29.382 1.00 34.31 96 GLY A CA 1
ATOM 726 C C . GLY A 1 96 ? 31.702 -9.362 -29.516 1.00 34.31 96 GLY A C 1
ATOM 727 O O . GLY A 1 96 ? 32.772 -9.754 -29.069 1.00 34.31 96 GLY A O 1
ATOM 728 N N . GLY A 1 97 ? 30.951 -10.110 -30.357 1.00 28.88 97 GLY A N 1
ATOM 729 C CA . GLY A 1 97 ? 31.522 -11.070 -31.335 1.00 28.88 97 GLY A CA 1
ATOM 730 C C . GLY A 1 97 ? 31.094 -12.560 -31.324 1.00 28.88 97 GLY A C 1
ATOM 731 O O . GLY A 1 97 ? 31.778 -13.372 -30.722 1.00 28.88 97 GLY A O 1
ATOM 732 N N . THR A 1 98 ? 30.080 -12.887 -32.146 1.00 29.27 98 THR A N 1
ATOM 733 C CA . THR A 1 98 ? 29.867 -14.086 -33.021 1.00 29.27 98 THR A CA 1
ATOM 734 C C . THR A 1 98 ? 29.673 -15.543 -32.514 1.00 29.27 98 THR A C 1
ATOM 736 O O . THR A 1 98 ? 30.498 -16.104 -31.807 1.00 29.27 98 THR A O 1
ATOM 739 N N . GLU A 1 99 ? 28.636 -16.161 -33.121 1.00 30.94 99 GLU A N 1
ATOM 740 C CA . GLU A 1 99 ? 28.411 -17.572 -33.541 1.00 30.94 99 GLU A CA 1
ATOM 741 C C . GLU A 1 99 ? 27.526 -18.550 -32.720 1.00 30.94 99 GLU A C 1
ATOM 743 O O . GLU A 1 99 ? 27.650 -18.730 -31.514 1.00 30.94 99 GLU A O 1
ATOM 748 N N . GLN A 1 100 ? 26.590 -19.160 -33.471 1.00 34.62 100 GLN A N 1
ATOM 749 C CA . GLN A 1 100 ? 25.430 -20.002 -33.130 1.00 34.62 100 GLN A CA 1
ATOM 750 C C . GLN A 1 100 ? 25.766 -21.436 -32.684 1.00 34.62 100 GLN A C 1
ATOM 752 O O . GLN A 1 100 ? 26.701 -22.039 -33.206 1.00 34.62 100 GLN A O 1
ATOM 757 N N . ASN A 1 101 ? 24.862 -22.063 -31.909 1.00 30.84 101 ASN A N 1
ATOM 758 C CA . ASN A 1 101 ? 24.356 -23.397 -32.273 1.00 30.84 101 ASN A CA 1
ATOM 759 C C . ASN A 1 101 ? 22.991 -23.737 -31.632 1.00 30.84 101 ASN A C 1
ATOM 761 O O . ASN A 1 101 ? 22.791 -23.554 -30.433 1.00 30.84 101 ASN A O 1
ATOM 765 N N . ASP A 1 102 ? 22.082 -24.254 -32.462 1.00 39.25 102 ASP A N 1
ATOM 766 C CA . ASP A 1 102 ? 20.686 -24.620 -32.183 1.00 39.25 102 ASP A CA 1
ATOM 767 C C . ASP A 1 102 ? 20.519 -25.913 -31.360 1.00 39.25 102 ASP A C 1
ATOM 769 O O . ASP A 1 102 ? 21.285 -26.865 -31.545 1.00 39.25 102 ASP A O 1
ATOM 773 N N . LYS A 1 103 ? 19.428 -26.000 -30.570 1.00 36.97 103 LYS A N 1
ATOM 774 C CA . LYS A 1 103 ? 18.364 -27.041 -30.660 1.00 36.97 103 LYS A CA 1
ATOM 775 C C . LYS A 1 103 ? 17.369 -26.964 -29.485 1.00 36.97 103 LYS A C 1
ATOM 777 O O . LYS A 1 103 ? 17.775 -26.974 -28.329 1.00 36.97 103 LYS A O 1
ATOM 782 N N . ASN A 1 104 ? 16.076 -26.990 -29.832 1.00 35.44 104 ASN A N 1
ATOM 783 C CA . ASN A 1 104 ? 14.852 -26.875 -29.013 1.00 35.44 104 ASN A CA 1
ATOM 784 C C . ASN A 1 104 ? 14.366 -25.445 -28.724 1.00 35.44 104 ASN A C 1
ATOM 786 O O . ASN A 1 104 ? 14.297 -25.009 -27.580 1.00 35.44 104 ASN A O 1
ATOM 790 N N . SER A 1 105 ? 13.946 -24.736 -29.770 1.00 40.78 105 SER A N 1
ATOM 791 C CA . SER A 1 105 ? 13.081 -23.562 -29.641 1.00 40.78 105 SER A CA 1
ATOM 792 C C . SER A 1 105 ? 11.626 -24.006 -29.458 1.00 40.78 105 SER A C 1
ATOM 794 O O . SER A 1 105 ? 10.869 -24.186 -30.412 1.00 40.78 105 SER A O 1
ATOM 796 N N . GLU A 1 106 ? 11.245 -24.194 -28.194 1.00 36.59 106 GLU A N 1
ATOM 797 C CA . GLU A 1 106 ? 9.865 -23.972 -27.753 1.00 36.59 106 GLU A CA 1
ATOM 798 C C . GLU A 1 106 ? 9.392 -22.583 -28.229 1.00 36.59 106 GLU A C 1
ATOM 800 O O . GLU A 1 106 ? 10.222 -21.679 -28.386 1.00 36.59 106 GLU A O 1
ATOM 805 N N . PRO A 1 107 ? 8.090 -22.395 -28.516 1.00 35.97 107 PRO A N 1
ATOM 806 C CA . PRO A 1 107 ? 7.597 -21.139 -29.062 1.00 35.97 107 PRO A CA 1
ATOM 807 C C . PRO A 1 107 ? 7.968 -19.990 -28.122 1.00 35.97 107 PRO A C 1
ATOM 809 O O . PRO A 1 107 ? 7.636 -20.011 -26.938 1.00 35.97 107 PRO A O 1
ATOM 812 N N . LEU A 1 108 ? 8.690 -19.017 -28.683 1.00 41.78 108 LEU A N 1
ATOM 813 C CA . LEU A 1 108 ? 9.128 -17.781 -28.044 1.00 41.78 108 LEU A CA 1
ATOM 814 C C . LEU A 1 108 ? 7.932 -17.134 -27.337 1.00 41.78 108 LEU A C 1
ATOM 816 O O . LEU A 1 108 ? 7.034 -16.592 -27.981 1.00 41.78 108 LEU A O 1
ATOM 820 N N . VAL A 1 109 ? 7.898 -17.261 -26.012 1.00 45.81 109 VAL A N 1
ATOM 821 C CA . VAL A 1 109 ? 6.889 -16.629 -25.168 1.00 45.81 109 VAL A CA 1
ATOM 822 C C . VAL A 1 109 ? 7.169 -15.132 -25.209 1.00 45.81 109 VAL A C 1
ATOM 824 O O . VAL A 1 109 ? 8.205 -14.700 -24.715 1.00 45.81 109 VAL A O 1
ATOM 827 N N . ASP A 1 110 ? 6.268 -14.412 -25.878 1.00 46.00 110 ASP A N 1
ATOM 828 C CA . ASP A 1 110 ? 6.091 -12.959 -25.941 1.00 46.00 110 ASP A CA 1
ATOM 829 C C . ASP A 1 110 ? 7.026 -12.145 -25.025 1.00 46.00 110 ASP A C 1
ATOM 831 O O . ASP A 1 110 ? 6.948 -12.216 -23.798 1.00 46.00 110 ASP A O 1
ATOM 835 N N . ASP A 1 111 ? 7.907 -11.348 -25.635 1.00 46.56 111 ASP A N 1
ATOM 836 C CA . ASP A 1 111 ? 8.951 -10.554 -24.969 1.00 46.56 111 ASP A CA 1
ATOM 837 C C . ASP A 1 111 ? 8.395 -9.320 -24.218 1.00 46.56 111 ASP A C 1
ATOM 839 O O . ASP A 1 111 ? 9.127 -8.424 -23.790 1.00 46.56 111 ASP A O 1
ATOM 843 N N . GLY A 1 112 ? 7.079 -9.273 -24.010 1.00 50.38 112 GLY A N 1
ATOM 844 C CA . GLY A 1 112 ? 6.440 -8.386 -23.059 1.00 50.38 112 GLY A CA 1
ATOM 845 C C . GLY A 1 112 ? 6.680 -8.894 -21.642 1.00 50.38 112 GLY A C 1
ATOM 846 O O . GLY A 1 112 ? 6.099 -9.886 -21.206 1.00 50.38 112 GLY A O 1
ATOM 847 N N . ILE A 1 113 ? 7.479 -8.170 -20.852 1.00 62.28 113 ILE A N 1
ATOM 848 C CA . ILE A 1 113 ? 7.187 -8.112 -19.414 1.00 62.28 113 ILE A CA 1
ATOM 849 C C . ILE A 1 113 ? 5.698 -7.789 -19.341 1.00 62.28 113 ILE A C 1
ATOM 851 O O . ILE A 1 113 ? 5.301 -6.726 -19.812 1.00 62.28 113 ILE A O 1
ATOM 855 N N . ASP A 1 114 ? 4.894 -8.724 -18.836 1.00 78.31 114 ASP A N 1
ATOM 856 C CA . ASP A 1 114 ? 3.450 -8.551 -18.754 1.00 78.31 114 ASP A CA 1
ATOM 857 C C . ASP A 1 114 ? 3.188 -7.458 -17.712 1.00 78.31 114 ASP A C 1
ATOM 859 O O . ASP A 1 114 ? 3.109 -7.693 -16.501 1.00 78.31 114 ASP A O 1
ATOM 863 N N . GLU A 1 115 ? 3.229 -6.221 -18.203 1.00 85.31 115 GLU A N 1
ATOM 864 C CA . GLU A 1 115 ? 3.105 -4.996 -17.436 1.00 85.31 115 GLU A CA 1
ATOM 865 C C . GLU A 1 115 ? 1.807 -5.018 -16.647 1.00 85.31 115 GLU A C 1
ATOM 867 O O . GLU A 1 115 ? 1.788 -4.681 -15.464 1.00 85.31 115 GLU A O 1
ATOM 872 N N . GLU A 1 116 ? 0.755 -5.515 -17.288 1.00 88.25 116 GLU A N 1
ATOM 873 C CA . GLU A 1 116 ? -0.548 -5.738 -16.695 1.00 88.25 116 GLU A CA 1
ATOM 874 C C . GLU A 1 116 ? -0.463 -6.715 -15.516 1.00 88.25 116 GLU A C 1
ATOM 876 O O . GLU A 1 116 ? -0.962 -6.399 -14.437 1.00 88.25 116 GLU A O 1
ATOM 881 N N . ARG A 1 117 ? 0.253 -7.843 -15.632 1.00 87.62 117 ARG A N 1
ATOM 882 C CA . ARG A 1 117 ? 0.490 -8.749 -14.490 1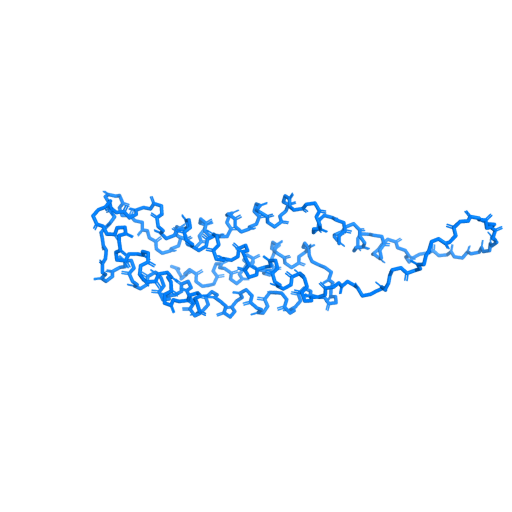.00 87.62 117 ARG A CA 1
ATOM 883 C C . ARG A 1 117 ? 1.262 -8.088 -13.358 1.00 87.62 117 ARG A C 1
ATOM 885 O O . ARG A 1 117 ? 0.969 -8.368 -12.196 1.00 87.62 117 ARG A O 1
ATOM 892 N N . VAL A 1 118 ? 2.261 -7.256 -13.653 1.00 89.69 118 VAL A N 1
ATOM 893 C CA . VAL A 1 118 ? 3.036 -6.563 -12.608 1.00 89.69 118 VAL A CA 1
ATOM 894 C C . VAL A 1 118 ? 2.173 -5.527 -11.895 1.00 89.69 118 VAL A C 1
ATOM 896 O O . VAL A 1 118 ? 2.205 -5.463 -10.667 1.00 89.69 118 VAL A O 1
ATOM 899 N N . LEU A 1 119 ? 1.372 -4.760 -12.637 1.00 92.69 119 LEU A N 1
ATOM 900 C CA . LEU A 1 119 ? 0.417 -3.805 -12.078 1.00 92.69 119 LEU A CA 1
ATOM 901 C C . LEU A 1 119 ? -0.663 -4.515 -11.255 1.00 92.69 119 LEU A C 1
ATOM 903 O O . LEU A 1 119 ? -0.897 -4.141 -10.111 1.00 92.69 119 LEU A O 1
ATOM 907 N N . ALA A 1 120 ? -1.245 -5.597 -11.772 1.00 93.00 120 ALA A N 1
ATOM 908 C CA . ALA A 1 120 ? -2.237 -6.396 -11.057 1.00 93.00 120 ALA A CA 1
ATOM 909 C C . ALA A 1 120 ? -1.661 -7.033 -9.783 1.00 93.00 120 ALA A C 1
ATOM 911 O O . ALA A 1 120 ? -2.353 -7.162 -8.772 1.00 93.00 120 ALA A O 1
ATOM 912 N N . LEU A 1 121 ? -0.388 -7.439 -9.806 1.00 93.31 121 LEU A N 1
ATOM 913 C CA . LEU A 1 121 ? 0.298 -7.902 -8.607 1.00 93.31 121 LEU A CA 1
ATOM 914 C C . LEU A 1 121 ? 0.518 -6.749 -7.622 1.00 93.31 121 LEU A C 1
ATOM 916 O O . LEU A 1 121 ? 0.239 -6.926 -6.441 1.00 93.31 121 LEU A O 1
ATOM 920 N N . ALA A 1 122 ? 0.969 -5.581 -8.085 1.00 94.50 122 ALA A N 1
ATOM 921 C CA . ALA A 1 122 ? 1.142 -4.403 -7.239 1.00 94.50 122 ALA A CA 1
ATOM 922 C C . ALA A 1 122 ? -0.173 -3.988 -6.562 1.00 94.50 122 ALA A C 1
ATOM 924 O O . ALA A 1 122 ? -0.158 -3.706 -5.367 1.00 94.50 122 ALA A O 1
ATOM 925 N N . ASP A 1 123 ? -1.301 -4.044 -7.275 1.00 96.19 123 ASP A N 1
ATOM 926 C CA . ASP A 1 123 ? -2.633 -3.795 -6.718 1.00 96.19 123 ASP A CA 1
ATOM 927 C C . ASP A 1 123 ? -2.957 -4.799 -5.600 1.00 96.19 123 ASP A C 1
ATOM 929 O O . ASP A 1 123 ? -3.270 -4.402 -4.481 1.00 96.19 123 ASP A O 1
ATOM 933 N N . LYS A 1 124 ? -2.786 -6.107 -5.838 1.00 96.19 124 LYS A N 1
ATOM 934 C CA . LYS A 1 124 ? -3.025 -7.144 -4.811 1.00 96.19 124 LYS A CA 1
ATOM 935 C C . LYS A 1 124 ? -2.132 -6.970 -3.580 1.00 96.19 124 LYS A C 1
ATOM 937 O O . LYS A 1 124 ? -2.600 -7.108 -2.450 1.00 96.19 124 LYS A O 1
ATOM 942 N N . LEU A 1 125 ? -0.851 -6.663 -3.793 1.00 97.00 125 LEU A N 1
ATOM 943 C CA . LEU A 1 125 ? 0.094 -6.397 -2.709 1.00 97.00 125 LEU A CA 1
ATOM 944 C C . LEU A 1 125 ? -0.281 -5.127 -1.943 1.00 97.00 125 LEU A C 1
ATOM 946 O O . LEU A 1 125 ? -0.163 -5.105 -0.717 1.00 97.00 125 LEU A O 1
ATOM 950 N N . PHE A 1 126 ? -0.766 -4.097 -2.641 1.00 98.06 126 PHE A N 1
ATOM 951 C CA . PHE A 1 126 ? -1.246 -2.864 -2.032 1.00 98.06 126 PHE A CA 1
ATOM 952 C C . PHE A 1 126 ? -2.420 -3.148 -1.100 1.00 98.06 126 PHE A C 1
ATOM 954 O O . PHE A 1 126 ? -2.345 -2.776 0.068 1.00 98.06 126 PHE A O 1
ATOM 961 N N . VAL A 1 127 ? -3.457 -3.844 -1.584 1.00 97.94 127 VAL A N 1
ATOM 962 C CA . VAL A 1 127 ? -4.650 -4.179 -0.787 1.00 97.94 127 VAL A CA 1
ATOM 963 C C . VAL A 1 127 ? -4.247 -4.908 0.491 1.00 97.94 127 VAL A C 1
ATOM 965 O O . VAL A 1 127 ? -4.597 -4.476 1.587 1.00 97.94 127 VAL A O 1
ATOM 968 N N . PHE A 1 128 ? -3.436 -5.964 0.366 1.00 97.88 128 PHE A N 1
ATOM 969 C CA . PHE A 1 128 ? -2.976 -6.731 1.521 1.00 97.88 128 PHE A CA 1
ATOM 970 C C . PHE A 1 128 ? -2.192 -5.863 2.515 1.00 97.88 128 PHE A C 1
ATOM 972 O O . PHE A 1 128 ? -2.457 -5.899 3.715 1.00 97.88 128 PHE A O 1
ATOM 979 N N . SER A 1 129 ? -1.245 -5.064 2.018 1.00 98.44 129 SER A N 1
ATOM 980 C CA . SER A 1 129 ? -0.404 -4.202 2.859 1.00 98.44 129 SER A CA 1
ATOM 981 C C . SER A 1 129 ? -1.226 -3.126 3.561 1.00 98.44 129 SER A C 1
ATOM 983 O O . SER A 1 129 ? -0.991 -2.847 4.731 1.00 98.44 129 SER A O 1
ATOM 985 N N . CYS A 1 130 ? -2.214 -2.556 2.871 1.00 97.88 130 CYS A N 1
ATOM 986 C CA . CYS A 1 130 ? -3.118 -1.546 3.404 1.00 97.88 130 CYS A CA 1
ATOM 987 C C . CYS A 1 130 ? -3.965 -2.126 4.546 1.00 97.88 130 CYS A C 1
ATOM 989 O O . CYS A 1 130 ? -3.901 -1.619 5.668 1.00 97.88 130 CYS A O 1
ATOM 991 N N . ILE A 1 131 ? -4.647 -3.253 4.298 1.00 97.75 131 ILE A N 1
ATOM 992 C CA . ILE A 1 131 ? -5.484 -3.943 5.291 1.00 97.75 131 ILE A CA 1
ATOM 993 C C . ILE A 1 131 ? -4.677 -4.283 6.545 1.00 97.75 131 ILE A C 1
ATOM 995 O O . ILE A 1 131 ? -5.113 -3.985 7.653 1.00 97.75 131 ILE A O 1
ATOM 999 N N . TRP A 1 132 ? -3.483 -4.857 6.384 1.00 97.19 132 TRP A N 1
ATOM 1000 C CA . TRP A 1 132 ? -2.641 -5.223 7.523 1.00 97.19 132 TRP A CA 1
ATOM 1001 C C . TRP A 1 132 ? -1.992 -4.028 8.222 1.00 97.19 132 TRP A C 1
ATOM 1003 O O . TRP A 1 132 ? -1.725 -4.108 9.415 1.00 97.19 132 TRP A O 1
ATOM 1013 N N . SER A 1 133 ? -1.746 -2.918 7.525 1.00 97.56 133 SER A N 1
ATOM 1014 C CA . SER A 1 133 ? -1.192 -1.716 8.159 1.00 97.56 133 SER A CA 1
ATOM 1015 C C . SER A 1 133 ? -2.213 -0.949 9.001 1.00 97.56 133 SER A C 1
ATOM 1017 O O . SER A 1 133 ? -1.842 -0.417 10.042 1.00 97.56 133 SER A O 1
ATOM 1019 N N . ILE A 1 134 ? -3.479 -0.911 8.571 1.00 96.56 134 ILE A N 1
ATOM 1020 C CA . ILE A 1 134 ? -4.553 -0.173 9.247 1.00 96.56 134 ILE A CA 1
ATOM 1021 C C . ILE A 1 134 ? -5.254 -1.079 10.262 1.00 96.56 134 ILE A C 1
ATOM 1023 O O . ILE A 1 134 ? -5.388 -0.726 11.427 1.00 96.56 134 ILE A O 1
ATOM 1027 N N . GLY A 1 135 ? -5.664 -2.274 9.831 1.00 95.12 135 GLY A N 1
ATOM 1028 C CA . GLY A 1 135 ? -6.506 -3.183 10.606 1.00 95.12 135 GLY A CA 1
ATOM 1029 C C . GLY A 1 135 ? -5.802 -3.899 11.756 1.00 95.12 135 GLY A C 1
ATOM 1030 O O . GLY A 1 135 ? -6.473 -4.411 12.648 1.00 95.12 135 GLY A O 1
ATOM 1031 N N . ALA A 1 136 ? -4.466 -3.947 11.770 1.00 92.94 136 ALA A N 1
ATOM 1032 C CA . ALA A 1 136 ? -3.727 -4.697 12.790 1.00 92.94 136 ALA A CA 1
ATOM 1033 C C . ALA A 1 136 ? -3.876 -4.123 14.208 1.00 92.94 136 ALA A C 1
ATOM 1035 O O . ALA A 1 136 ? -3.787 -4.880 15.173 1.00 92.94 136 ALA A O 1
ATOM 1036 N N . GLY A 1 137 ? -4.076 -2.807 14.330 1.00 91.38 137 GLY A N 1
ATOM 1037 C CA . GLY A 1 137 ? -4.214 -2.112 15.614 1.00 91.38 137 GLY A CA 1
ATOM 1038 C C . GLY A 1 137 ? -5.657 -1.884 16.061 1.00 91.38 137 GLY A C 1
ATOM 1039 O O . GLY A 1 137 ? -5.866 -1.419 17.178 1.00 91.38 137 GLY A O 1
ATOM 1040 N N . ILE A 1 138 ? -6.642 -2.196 15.214 1.00 95.06 138 ILE A N 1
ATOM 1041 C CA . ILE A 1 138 ? -8.056 -1.897 15.469 1.00 95.06 138 ILE A CA 1
ATOM 1042 C C . ILE A 1 138 ? -8.604 -2.805 16.575 1.00 95.06 138 ILE A C 1
ATOM 1044 O O . ILE A 1 138 ? -8.363 -4.019 16.579 1.00 95.06 138 ILE A O 1
ATOM 1048 N N . ASP A 1 139 ? -9.377 -2.228 17.498 1.00 95.88 139 ASP A N 1
ATOM 1049 C CA . ASP A 1 139 ? -10.102 -3.006 18.500 1.00 95.88 139 ASP A CA 1
ATOM 1050 C C . ASP A 1 139 ? -11.079 -4.000 17.844 1.00 95.88 139 ASP A C 1
ATOM 1052 O O . ASP A 1 139 ? -11.700 -3.735 16.814 1.00 95.88 139 ASP A O 1
ATOM 1056 N N . ALA A 1 140 ? -11.234 -5.179 18.448 1.00 95.00 140 ALA A N 1
ATOM 1057 C CA . ALA A 1 140 ? -12.038 -6.250 17.868 1.00 95.00 140 ALA A CA 1
ATOM 1058 C C . ALA A 1 140 ? -13.500 -5.847 17.592 1.00 95.00 140 ALA A C 1
ATOM 1060 O O . ALA A 1 140 ? -14.103 -6.402 16.672 1.00 95.00 140 ALA A O 1
ATOM 1061 N N . SER A 1 141 ? -14.045 -4.885 18.343 1.00 97.38 141 SER A N 1
ATOM 1062 C CA . SER A 1 141 ? -15.406 -4.367 18.167 1.00 97.38 141 SER A CA 1
ATOM 1063 C C . SER A 1 141 ? -15.641 -3.646 16.834 1.00 97.38 141 SER A C 1
ATOM 1065 O O . SER A 1 141 ? -16.768 -3.649 16.348 1.00 97.38 141 SER A O 1
ATOM 1067 N N . TYR A 1 142 ? -14.598 -3.114 16.187 1.00 97.25 142 TYR A N 1
ATOM 1068 C CA . TYR A 1 142 ? -14.717 -2.385 14.916 1.00 97.25 142 TYR A CA 1
ATOM 1069 C C . TYR A 1 142 ? -14.386 -3.240 13.683 1.00 97.25 142 TYR A C 1
ATOM 1071 O O . TYR A 1 142 ? -14.362 -2.731 12.564 1.00 97.25 142 TYR A O 1
ATOM 1079 N N . ARG A 1 143 ? -14.137 -4.548 13.844 1.00 95.12 143 ARG A N 1
ATOM 1080 C CA . ARG A 1 143 ? -13.751 -5.428 12.723 1.00 95.12 143 ARG A CA 1
ATOM 1081 C C . ARG A 1 143 ? -14.808 -5.515 11.626 1.00 95.12 143 ARG A C 1
ATOM 1083 O O . ARG A 1 143 ? -14.437 -5.577 10.460 1.00 95.12 143 ARG A O 1
ATOM 1090 N N . GLU A 1 144 ? -16.090 -5.516 11.986 1.00 97.31 144 GLU A N 1
ATOM 1091 C CA . GLU A 1 144 ? -17.185 -5.536 11.005 1.00 97.31 144 GLU A CA 1
ATOM 1092 C C . GLU A 1 144 ? -17.243 -4.226 10.210 1.00 97.31 144 GLU A C 1
ATOM 1094 O O . GLU A 1 144 ? -17.259 -4.257 8.982 1.00 97.31 144 GLU A O 1
ATOM 1099 N N . ALA A 1 145 ? -17.168 -3.080 10.895 1.00 97.56 145 ALA A N 1
ATOM 1100 C CA . ALA A 1 145 ? -17.125 -1.769 10.248 1.00 97.56 145 ALA A CA 1
ATOM 1101 C C . ALA A 1 145 ? -15.891 -1.617 9.340 1.00 97.56 145 ALA A C 1
ATOM 1103 O O . ALA A 1 145 ? -15.979 -1.057 8.248 1.00 97.56 145 ALA A O 1
ATOM 1104 N N . PHE A 1 146 ? -14.742 -2.148 9.766 1.00 97.75 146 PHE A N 1
ATOM 1105 C CA . PHE A 1 146 ? -13.525 -2.155 8.962 1.00 97.75 146 PHE A CA 1
ATOM 1106 C C . PHE A 1 146 ? -13.637 -3.056 7.722 1.00 97.75 146 PHE A C 1
ATOM 1108 O O . PHE A 1 146 ? -13.178 -2.655 6.655 1.00 97.75 146 PHE A O 1
ATOM 1115 N N . ASP A 1 147 ? -14.261 -4.237 7.826 1.00 96.81 147 ASP A N 1
ATOM 1116 C CA . ASP A 1 147 ? -14.524 -5.106 6.665 1.00 96.81 147 ASP A CA 1
ATOM 1117 C C . ASP A 1 147 ? -15.452 -4.418 5.654 1.00 96.81 147 ASP A C 1
ATOM 1119 O O . ASP A 1 147 ? -15.170 -4.423 4.456 1.00 96.81 147 ASP A O 1
ATOM 1123 N N . GLU A 1 148 ? -16.516 -3.761 6.127 1.00 97.50 148 GLU A N 1
ATOM 1124 C CA . GLU A 1 148 ? -17.433 -2.999 5.270 1.00 97.50 148 GLU A CA 1
ATOM 1125 C C . GLU A 1 148 ? -16.723 -1.831 4.571 1.00 97.50 148 GLU A C 1
ATOM 1127 O O . GLU A 1 148 ? -16.864 -1.650 3.357 1.00 97.50 148 GLU A O 1
ATOM 1132 N N . TRP A 1 149 ? -15.910 -1.070 5.312 1.00 97.44 149 TRP A N 1
ATOM 1133 C CA . TRP A 1 149 ? -15.072 -0.021 4.737 1.00 97.44 149 TRP A CA 1
ATOM 1134 C C . TRP A 1 149 ? -14.128 -0.587 3.668 1.00 97.44 149 TRP A C 1
ATOM 1136 O O . TRP A 1 149 ? -14.069 -0.050 2.561 1.00 97.44 149 TRP A O 1
ATOM 1146 N N . ALA A 1 150 ? -13.432 -1.687 3.967 1.00 96.31 150 ALA A N 1
ATOM 1147 C CA . ALA A 1 150 ? -12.463 -2.285 3.057 1.00 96.31 150 ALA A CA 1
ATOM 1148 C C . ALA A 1 150 ? -13.129 -2.755 1.757 1.00 96.31 150 ALA A C 1
ATOM 1150 O O . ALA A 1 150 ? -12.635 -2.442 0.676 1.00 96.31 150 ALA A O 1
ATOM 1151 N N . ARG A 1 151 ? -14.276 -3.440 1.838 1.00 95.62 151 ARG A N 1
ATOM 1152 C CA . ARG A 1 151 ? -15.046 -3.848 0.650 1.00 95.62 151 ARG A CA 1
ATOM 1153 C C . ARG A 1 151 ? -15.422 -2.649 -0.209 1.00 95.62 151 ARG A C 1
ATOM 1155 O O . ARG A 1 151 ? -15.156 -2.648 -1.401 1.00 95.62 151 ARG A O 1
ATOM 1162 N N . ARG A 1 152 ? -15.944 -1.581 0.398 1.00 95.75 152 ARG A N 1
ATOM 1163 C CA . ARG A 1 152 ? -16.337 -0.369 -0.335 1.00 95.75 152 ARG A CA 1
ATOM 1164 C C . ARG A 1 152 ? -15.173 0.313 -1.062 1.00 95.75 152 ARG A C 1
ATOM 1166 O O . ARG A 1 152 ? -15.390 0.936 -2.097 1.00 95.75 152 ARG A O 1
ATOM 1173 N N . GLU A 1 153 ? -13.967 0.267 -0.504 1.00 94.00 153 GLU A N 1
ATOM 1174 C CA . GLU A 1 153 ? -12.792 0.917 -1.099 1.00 94.00 153 GLU A CA 1
ATOM 1175 C C . GLU A 1 153 ? -12.101 0.073 -2.182 1.00 94.00 153 GLU A C 1
ATOM 1177 O O . GLU A 1 153 ? -11.417 0.643 -3.041 1.00 94.00 153 GLU A O 1
ATOM 1182 N N . PHE A 1 154 ? -12.246 -1.259 -2.135 1.00 91.00 154 PHE A N 1
ATOM 1183 C CA . PHE A 1 154 ? -11.510 -2.199 -2.990 1.00 91.00 154 PHE A CA 1
ATOM 1184 C C . PHE A 1 154 ? -12.360 -2.998 -3.995 1.00 91.00 154 PHE A C 1
ATOM 1186 O O . PHE A 1 154 ? -11.761 -3.559 -4.917 1.00 91.00 154 PHE A O 1
ATOM 1193 N N . ASP A 1 155 ? -13.688 -3.054 -3.841 1.00 81.44 155 ASP A N 1
ATOM 1194 C CA . ASP A 1 155 ? -14.627 -3.625 -4.829 1.00 81.44 155 ASP A CA 1
ATOM 1195 C C . ASP A 1 155 ? -14.867 -2.669 -6.018 1.00 81.44 155 ASP A C 1
ATOM 1197 O O . ASP A 1 155 ? -14.982 -3.174 -7.162 1.00 81.44 155 ASP A O 1
#

Secondary structure (DSSP, 8-state):
--HHHHHHHHIIIIIGGGS-HHHHHHHHHHHHHHIIIIIHHHHHHHHHH---SS---HHHHHHHHHHHHHHHHHH-HHHHHHHHHHHHHHH--S----------------S---HHHHHHHHHHHHHHHHHHHHHTTS-GGGHHHHHHHHHHHH-

InterPro domains:
  IPR026983 Dynein heavy chain [PTHR45703] (1-154)
  IPR041466 Dynein heavy chain, AAA 5 extension domain [PF17852] (33-154)

Radius of gyration: 19.89 Å; chains: 1; bounding box: 50×42×56 Å

pLDDT: mean 84.51, std 20.09, range [28.88, 98.56]